Protein AF-A0A846D7Q9-F1 (afdb_monomer_lite)

Secondary structure (DSSP, 8-state):
-EEEE-BSB--EEE--SS-EEEEEEESS-EEEEEESS-EEEEEESS-EEEEEESS-EEEEEESS-EEEEEESS-EEEEEESS-EEEEEESS-EEEEEESS-EEEEEESS-EEEEEESS-EEE--B-

pLDDT: mean 97.81, std 4.43, range [57.38, 98.94]

Sequence (126 aa):
MATIQGNNGDNSLIGTANNDMMWGYDGNDTLWGQDGNDQLIGGNGSDQLIGGFGNDTLWGEDGNDTLWGENGNDQLMGGSGNDTLWGEDGNDTLWGENGNDQLIGGNGSDQLIGGSGNDTLWGEDG

Structure (mmCIF, N/CA/C/O backbone):
data_AF-A0A846D7Q9-F1
#
_entry.id   AF-A0A846D7Q9-F1
#
loop_
_atom_site.group_PDB
_atom_site.id
_atom_site.type_symbol
_atom_site.label_atom_id
_atom_site.label_alt_id
_atom_site.label_comp_id
_atom_site.label_asym_id
_atom_site.label_entity_id
_atom_site.label_seq_id
_atom_site.pdbx_PDB_ins_code
_atom_site.Cartn_x
_atom_site.Cartn_y
_atom_site.Cartn_z
_atom_site.occupancy
_atom_site.B_iso_or_equiv
_atom_site.auth_seq_id
_atom_site.auth_comp_id
_atom_site.auth_asym_id
_atom_site.auth_atom_id
_atom_site.pdbx_PDB_model_num
ATOM 1 N N . MET A 1 1 ? 14.508 -11.253 -1.443 1.00 78.56 1 MET A N 1
ATOM 2 C CA . MET A 1 1 ? 14.535 -9.791 -1.588 1.00 78.56 1 MET A CA 1
ATOM 3 C C . MET A 1 1 ? 15.088 -9.440 -2.942 1.00 78.56 1 MET A C 1
ATOM 5 O O . MET A 1 1 ? 16.283 -9.177 -3.071 1.00 78.56 1 MET A O 1
ATOM 9 N N . ALA A 1 2 ? 14.227 -9.537 -3.958 1.00 89.75 2 ALA A N 1
ATOM 10 C CA . ALA A 1 2 ? 14.459 -8.830 -5.204 1.00 89.75 2 ALA A CA 1
ATOM 11 C C . ALA A 1 2 ? 14.042 -7.362 -5.029 1.00 89.75 2 ALA A C 1
ATOM 13 O O . ALA A 1 2 ? 13.371 -6.991 -4.065 1.00 89.75 2 ALA A O 1
ATOM 14 N N . THR A 1 3 ? 14.492 -6.515 -5.948 1.00 97.00 3 THR A N 1
ATOM 15 C CA . THR A 1 3 ? 14.073 -5.117 -6.021 1.00 97.00 3 THR A CA 1
ATOM 16 C C . THR A 1 3 ? 13.504 -4.879 -7.405 1.00 97.00 3 THR A C 1
ATOM 18 O O . THR A 1 3 ? 14.174 -5.164 -8.401 1.00 97.00 3 THR A O 1
ATOM 21 N N . ILE A 1 4 ? 12.276 -4.377 -7.459 1.00 97.44 4 ILE A N 1
ATOM 22 C CA . ILE A 1 4 ? 11.530 -4.111 -8.686 1.00 97.44 4 ILE A CA 1
ATOM 23 C C . ILE A 1 4 ? 11.169 -2.631 -8.669 1.00 97.44 4 ILE A C 1
ATOM 25 O O . ILE A 1 4 ? 10.746 -2.095 -7.649 1.00 97.44 4 ILE A O 1
ATOM 29 N N . GLN A 1 5 ? 11.408 -1.944 -9.777 1.00 98.06 5 GLN A N 1
ATOM 30 C CA . GLN A 1 5 ? 11.234 -0.500 -9.853 1.00 98.06 5 GLN A CA 1
ATOM 31 C C . GLN A 1 5 ? 10.492 -0.140 -11.128 1.00 98.06 5 GLN A C 1
ATOM 33 O O . GLN A 1 5 ? 10.831 -0.626 -12.212 1.00 98.06 5 GLN A O 1
ATOM 38 N N . GLY A 1 6 ? 9.501 0.720 -10.958 1.00 97.56 6 GLY A N 1
ATOM 39 C CA . GLY A 1 6 ? 8.810 1.433 -12.001 1.00 97.56 6 GLY A CA 1
ATOM 40 C C . GLY A 1 6 ? 9.605 2.629 -12.520 1.00 97.56 6 GLY A C 1
ATOM 41 O O . GLY A 1 6 ? 10.840 2.670 -12.513 1.00 97.56 6 GLY A O 1
ATOM 42 N N . ASN A 1 7 ? 8.872 3.606 -13.023 1.00 97.56 7 ASN A N 1
ATOM 43 C CA . ASN A 1 7 ? 9.318 4.891 -13.532 1.00 97.56 7 ASN A CA 1
ATOM 44 C C . ASN A 1 7 ? 8.192 5.914 -13.316 1.00 97.56 7 ASN A C 1
ATOM 46 O O . ASN A 1 7 ? 7.162 5.590 -12.762 1.00 97.56 7 ASN A O 1
ATOM 50 N N . ASN A 1 8 ? 8.369 7.151 -13.773 1.00 97.38 8 ASN A N 1
ATOM 51 C CA . ASN A 1 8 ? 7.423 8.242 -13.514 1.00 97.38 8 ASN A CA 1
ATOM 52 C C . ASN A 1 8 ? 6.127 8.203 -14.358 1.00 97.38 8 ASN A C 1
ATOM 54 O O . ASN A 1 8 ? 5.618 9.251 -14.762 1.00 97.38 8 ASN A O 1
ATOM 58 N N . GLY A 1 9 ? 5.643 7.032 -14.737 1.00 98.25 9 GLY A N 1
ATOM 59 C CA . GLY A 1 9 ? 4.340 6.903 -15.372 1.00 98.25 9 GLY A CA 1
ATOM 60 C C . GLY A 1 9 ? 3.727 5.565 -15.026 1.00 98.25 9 GLY A C 1
ATOM 61 O O . GLY A 1 9 ? 4.439 4.684 -14.579 1.00 98.25 9 GLY A O 1
ATOM 62 N N . ASP A 1 10 ? 2.448 5.399 -15.343 1.00 98.75 10 ASP A N 1
ATOM 63 C CA . ASP A 1 10 ? 1.642 4.243 -14.946 1.00 98.75 10 ASP A CA 1
ATOM 64 C C . ASP A 1 10 ? 2.321 2.893 -15.259 1.00 98.75 10 ASP A C 1
ATOM 66 O O . ASP A 1 10 ? 2.639 2.555 -16.412 1.00 98.75 10 ASP A O 1
ATOM 70 N N . ASN A 1 11 ? 2.571 2.097 -14.227 1.00 98.56 11 ASN A N 1
ATOM 71 C CA . ASN A 1 11 ? 3.273 0.824 -14.288 1.00 98.56 11 ASN A CA 1
ATOM 72 C C . ASN A 1 11 ? 2.420 -0.324 -13.763 1.00 98.56 11 ASN A C 1
ATOM 74 O O . ASN A 1 11 ? 1.546 -0.175 -12.922 1.00 98.56 11 ASN A O 1
ATOM 78 N N . SER A 1 12 ? 2.716 -1.518 -14.272 1.00 98.56 12 SER A N 1
ATOM 79 C CA . SER A 1 12 ? 2.204 -2.770 -13.729 1.00 98.56 12 SER A CA 1
ATOM 80 C C . SER A 1 12 ? 3.400 -3.634 -13.373 1.00 98.56 12 SER A C 1
ATOM 82 O O . SER A 1 12 ? 4.154 -4.065 -14.253 1.00 98.56 12 SER A O 1
ATOM 84 N N . LEU A 1 13 ? 3.608 -3.817 -12.076 1.00 98.44 13 LEU A N 1
ATOM 85 C CA . LEU A 1 13 ? 4.749 -4.506 -11.500 1.00 98.44 13 LEU A CA 1
ATOM 86 C C . LEU A 1 13 ? 4.247 -5.749 -10.766 1.00 98.44 13 LEU A C 1
ATOM 88 O O . LEU A 1 13 ? 3.263 -5.697 -10.035 1.00 98.44 13 LEU A O 1
ATOM 92 N N . ILE A 1 14 ? 4.937 -6.869 -10.960 1.00 98.56 14 ILE A N 1
ATOM 93 C CA . ILE A 1 14 ? 4.616 -8.137 -10.302 1.00 98.56 14 ILE A CA 1
ATOM 94 C C . ILE A 1 14 ? 5.889 -8.659 -9.645 1.00 98.56 14 ILE A C 1
ATOM 96 O O . ILE A 1 14 ? 6.925 -8.761 -10.312 1.00 98.56 14 ILE A O 1
ATOM 100 N N . GLY A 1 15 ? 5.781 -8.964 -8.357 1.00 97.94 15 GLY A N 1
ATOM 101 C CA . GLY A 1 15 ? 6.788 -9.594 -7.525 1.00 97.94 15 GLY A CA 1
ATOM 102 C C . GLY A 1 15 ? 7.030 -11.060 -7.862 1.00 97.94 15 GLY A C 1
ATOM 103 O O . GLY A 1 15 ? 6.651 -11.595 -8.911 1.00 97.94 15 GLY A O 1
ATOM 104 N N . THR A 1 16 ? 7.747 -11.714 -6.969 1.00 97.62 16 THR A N 1
ATOM 105 C CA . THR A 1 16 ? 8.103 -13.124 -7.020 1.00 97.62 16 THR A CA 1
ATOM 106 C C . THR A 1 16 ? 7.512 -13.839 -5.813 1.00 97.62 16 THR A C 1
ATOM 108 O O . THR A 1 16 ? 6.955 -13.224 -4.929 1.00 97.62 16 THR A O 1
ATOM 111 N N . ALA A 1 17 ? 7.662 -15.160 -5.728 1.00 96.81 17 ALA A N 1
ATOM 112 C CA . ALA A 1 17 ? 7.221 -15.906 -4.543 1.00 96.81 17 ALA A CA 1
ATOM 113 C C . ALA A 1 17 ? 8.169 -15.761 -3.324 1.00 96.81 17 ALA A C 1
ATOM 115 O O . ALA A 1 17 ? 8.268 -16.666 -2.495 1.00 96.81 17 ALA A O 1
ATOM 116 N N . ASN A 1 18 ? 8.99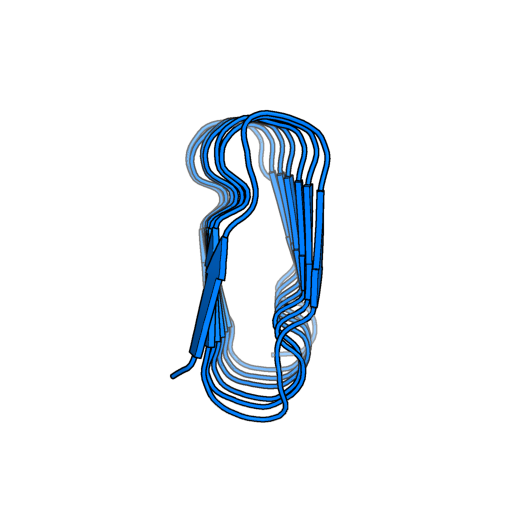2 -14.714 -3.279 1.00 97.38 18 ASN A N 1
ATOM 117 C CA . ASN A 1 18 ? 9.859 -14.414 -2.143 1.00 97.38 18 ASN A CA 1
ATOM 118 C C . ASN A 1 18 ? 9.654 -12.954 -1.769 1.00 97.38 18 ASN A C 1
ATOM 120 O O . ASN A 1 18 ? 9.390 -12.162 -2.653 1.00 97.38 18 ASN A O 1
ATOM 124 N N . ASN A 1 19 ? 10.028 -12.599 -0.538 1.00 98.50 19 ASN A N 1
ATOM 125 C CA . ASN A 1 19 ? 10.085 -11.211 -0.084 1.00 98.50 19 ASN A CA 1
ATOM 126 C C . ASN A 1 19 ? 10.720 -10.297 -1.135 1.00 98.50 19 ASN A C 1
ATOM 128 O O . ASN A 1 19 ? 11.869 -10.558 -1.517 1.00 98.50 19 ASN A O 1
ATOM 132 N N . ASP A 1 20 ? 10.057 -9.210 -1.484 1.00 98.56 20 ASP A N 1
ATOM 133 C CA . ASP A 1 20 ? 10.437 -8.250 -2.507 1.00 98.56 20 ASP A CA 1
ATOM 134 C C . ASP A 1 20 ? 10.309 -6.806 -2.013 1.00 98.56 20 ASP A C 1
ATOM 136 O O . ASP A 1 20 ? 9.681 -6.504 -1.001 1.00 98.56 20 ASP A O 1
ATOM 140 N N . MET A 1 21 ? 10.998 -5.899 -2.705 1.00 98.62 21 MET A N 1
ATOM 141 C CA . MET A 1 21 ? 10.861 -4.459 -2.510 1.00 98.62 21 MET A CA 1
ATOM 142 C C . MET A 1 21 ? 10.489 -3.809 -3.840 1.00 98.62 21 MET A C 1
ATOM 144 O O . MET A 1 21 ? 11.262 -3.886 -4.801 1.00 98.62 21 MET A O 1
ATOM 148 N N . MET A 1 22 ? 9.328 -3.165 -3.890 1.00 98.69 22 MET A N 1
ATOM 149 C CA . MET A 1 22 ? 8.709 -2.650 -5.108 1.00 98.69 22 MET A CA 1
ATOM 150 C C . MET A 1 22 ? 8.443 -1.146 -4.993 1.00 98.69 22 MET A C 1
ATOM 152 O O . MET A 1 22 ? 7.995 -0.681 -3.951 1.00 98.69 22 MET A O 1
ATOM 156 N N . TRP A 1 23 ? 8.725 -0.398 -6.061 1.00 98.75 23 TRP A N 1
ATOM 157 C CA . TRP A 1 23 ? 8.527 1.057 -6.130 1.00 98.75 23 TRP A CA 1
ATOM 158 C C . TRP A 1 23 ? 7.791 1.435 -7.418 1.00 98.75 23 TRP A C 1
ATOM 160 O O . TRP A 1 23 ? 8.305 1.104 -8.489 1.00 98.75 23 TRP A O 1
ATOM 170 N N . GLY A 1 24 ? 6.651 2.123 -7.321 1.00 98.62 24 GLY A N 1
ATOM 171 C CA . GLY A 1 24 ? 5.911 2.694 -8.454 1.00 98.62 24 GLY A CA 1
ATOM 172 C C . GLY A 1 24 ? 6.538 3.992 -8.972 1.00 98.62 24 GLY A C 1
ATOM 173 O O . GLY A 1 24 ? 7.013 4.038 -10.107 1.00 98.62 24 GLY A O 1
ATOM 174 N N . TYR A 1 25 ? 6.759 4.941 -8.055 1.00 98.56 25 TYR A N 1
ATOM 175 C CA . TYR A 1 25 ? 7.251 6.313 -8.255 1.00 98.56 25 TYR A CA 1
ATOM 176 C C . TYR A 1 25 ? 6.159 7.341 -8.545 1.00 98.56 25 TYR A C 1
ATOM 178 O O . TYR A 1 25 ? 5.556 7.815 -7.598 1.00 98.56 25 TYR A O 1
ATOM 186 N N . ASP A 1 26 ? 6.011 7.802 -9.788 1.00 98.44 26 ASP A N 1
ATOM 187 C CA . ASP A 1 26 ? 4.938 8.734 -10.150 1.00 98.44 26 ASP A CA 1
ATOM 188 C C . ASP A 1 26 ? 4.028 8.019 -11.147 1.00 98.44 26 ASP A C 1
ATOM 190 O O . ASP A 1 26 ? 4.527 7.288 -12.000 1.00 98.44 26 ASP A O 1
ATOM 194 N N . GLY A 1 27 ? 2.751 8.378 -11.177 1.00 98.69 27 GLY A N 1
ATOM 195 C CA . GLY A 1 27 ? 1.776 7.772 -12.080 1.00 98.69 27 GLY A CA 1
ATOM 196 C C . GLY A 1 27 ? 0.813 6.892 -11.305 1.00 98.69 27 GLY A C 1
ATOM 197 O O . GLY A 1 27 ? 0.970 6.715 -10.115 1.00 98.69 27 GLY A O 1
ATOM 198 N N . ASN A 1 28 ? -0.223 6.396 -11.974 1.00 98.81 28 ASN A N 1
ATOM 199 C CA . ASN A 1 28 ? -1.175 5.493 -11.333 1.00 98.81 28 ASN A CA 1
ATOM 200 C C . ASN A 1 28 ? -0.690 4.059 -11.539 1.00 98.81 28 ASN A C 1
ATOM 202 O O . ASN A 1 28 ? -0.850 3.489 -12.627 1.00 98.81 28 ASN A O 1
ATOM 206 N N . ASP A 1 29 ? -0.082 3.494 -10.512 1.00 98.88 29 ASP A N 1
ATOM 207 C CA . ASP A 1 29 ? 0.622 2.229 -10.574 1.00 98.88 29 ASP A CA 1
ATOM 208 C C . ASP A 1 29 ? -0.222 1.057 -10.064 1.00 98.88 29 ASP A C 1
ATOM 210 O O . ASP A 1 29 ? -1.209 1.187 -9.342 1.00 98.88 29 ASP A O 1
ATOM 214 N N . THR A 1 30 ? 0.149 -0.148 -10.486 1.00 98.88 30 THR A N 1
ATOM 215 C CA . THR A 1 30 ? -0.380 -1.403 -9.952 1.00 98.88 30 THR A CA 1
ATOM 216 C C . THR A 1 30 ? 0.780 -2.302 -9.559 1.00 98.88 30 THR A C 1
ATOM 218 O O . THR A 1 30 ? 1.539 -2.752 -10.425 1.00 98.88 30 THR A O 1
ATOM 221 N N . LEU A 1 31 ? 0.916 -2.575 -8.266 1.00 98.81 31 LEU A N 1
ATOM 222 C CA . LEU A 1 31 ? 1.966 -3.407 -7.683 1.00 98.81 31 LEU A CA 1
ATOM 223 C C . LEU A 1 31 ? 1.333 -4.643 -7.039 1.00 98.81 31 LEU A C 1
ATOM 225 O O . LEU A 1 31 ? 0.384 -4.522 -6.272 1.00 98.81 31 LEU A O 1
ATOM 229 N N . TRP A 1 32 ? 1.879 -5.826 -7.325 1.00 98.75 32 TRP A N 1
ATOM 230 C CA . TRP A 1 32 ? 1.443 -7.081 -6.706 1.00 98.75 32 TRP A CA 1
ATOM 231 C C . TRP A 1 32 ? 2.637 -7.885 -6.181 1.00 98.75 32 TRP A C 1
ATOM 233 O O . TRP A 1 32 ? 3.463 -8.306 -6.995 1.00 98.75 32 TRP A O 1
ATOM 243 N N . GLY A 1 33 ? 2.716 -8.095 -4.861 1.00 98.50 33 GLY A N 1
ATOM 244 C CA . GLY A 1 33 ? 3.810 -8.782 -4.159 1.00 98.50 33 GLY A CA 1
ATOM 245 C C . GLY A 1 33 ? 3.904 -10.283 -4.450 1.00 98.50 33 GLY A C 1
ATOM 246 O O . GLY A 1 33 ? 4.961 -10.746 -4.872 1.00 98.50 33 GLY A O 1
ATOM 247 N N . GLN A 1 34 ? 2.761 -10.981 -4.450 1.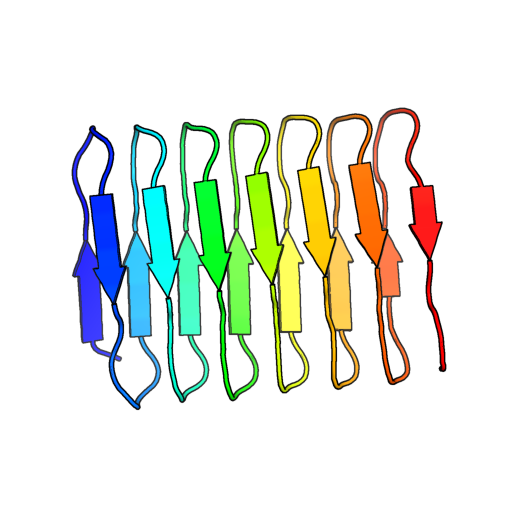00 98.50 34 GLN A N 1
ATOM 248 C CA . GLN A 1 34 ? 2.612 -12.444 -4.591 1.00 98.50 34 GLN A CA 1
ATOM 249 C C . GLN A 1 34 ? 2.792 -13.187 -3.262 1.00 98.50 34 GLN A C 1
ATOM 251 O O . GLN A 1 34 ? 1.948 -13.035 -2.394 1.00 98.50 34 GLN A O 1
ATOM 256 N N . ASP A 1 35 ? 3.801 -14.054 -3.125 1.00 98.00 35 ASP A N 1
ATOM 257 C CA . ASP A 1 35 ? 4.073 -14.746 -1.861 1.00 98.00 35 ASP A CA 1
ATOM 258 C C . ASP A 1 35 ? 5.331 -14.135 -1.242 1.00 98.00 35 ASP A C 1
ATOM 260 O O . ASP A 1 35 ? 6.322 -13.914 -1.938 1.00 98.00 35 ASP A O 1
ATOM 264 N N . GLY A 1 36 ? 5.389 -14.056 0.080 1.00 98.38 36 GLY A N 1
ATOM 265 C CA . GLY A 1 36 ? 6.541 -13.528 0.798 1.00 98.38 36 GLY A CA 1
ATOM 266 C C . GLY A 1 36 ? 6.133 -12.392 1.714 1.00 98.38 36 GLY A C 1
ATOM 267 O O . GLY A 1 36 ? 4.979 -12.038 1.798 1.00 98.38 36 GLY A O 1
ATOM 268 N N . ASN A 1 37 ? 7.096 -11.860 2.462 1.00 98.75 37 ASN A N 1
ATOM 269 C CA . ASN A 1 37 ? 6.866 -10.630 3.216 1.00 98.75 37 ASN A CA 1
ATOM 270 C C . ASN A 1 37 ? 7.436 -9.472 2.400 1.00 98.75 37 ASN A C 1
ATOM 272 O O . ASN A 1 37 ? 8.664 -9.275 2.392 1.00 98.75 37 ASN A O 1
ATOM 276 N N . ASP A 1 38 ? 6.561 -8.759 1.716 1.00 98.81 38 ASP A N 1
ATOM 277 C CA . ASP A 1 38 ? 6.873 -7.778 0.695 1.00 98.81 38 ASP A CA 1
ATOM 278 C C . ASP A 1 38 ? 6.771 -6.340 1.207 1.00 98.81 38 ASP A C 1
ATOM 280 O O . ASP A 1 38 ? 6.159 -6.028 2.230 1.00 98.81 38 ASP A O 1
ATOM 284 N N . GLN A 1 39 ? 7.453 -5.444 0.498 1.00 98.88 39 GLN A N 1
ATOM 285 C CA . GLN A 1 39 ? 7.397 -4.003 0.717 1.00 98.88 39 GLN A CA 1
ATOM 286 C C . GLN A 1 39 ? 7.020 -3.316 -0.587 1.00 98.88 39 GLN A C 1
ATOM 288 O O . GLN A 1 39 ? 7.816 -3.315 -1.530 1.00 98.88 39 GLN A O 1
ATOM 293 N N . LEU A 1 40 ? 5.827 -2.733 -0.638 1.00 98.88 40 LEU A N 1
ATOM 294 C CA . LEU A 1 40 ? 5.286 -2.067 -1.822 1.00 98.88 40 LEU A CA 1
ATOM 295 C C . LEU A 1 40 ? 5.120 -0.575 -1.532 1.00 98.88 40 LEU A C 1
ATOM 297 O O . LEU A 1 40 ? 4.446 -0.206 -0.576 1.00 98.88 40 LEU A O 1
ATOM 301 N N . ILE A 1 41 ? 5.728 0.270 -2.362 1.00 98.88 41 ILE A N 1
ATOM 302 C CA . ILE A 1 41 ? 5.582 1.726 -2.308 1.00 98.88 41 ILE A CA 1
ATOM 303 C C . ILE A 1 41 ? 4.969 2.196 -3.630 1.00 98.88 41 ILE A C 1
ATOM 305 O O . ILE A 1 41 ? 5.604 2.014 -4.674 1.00 98.88 41 ILE A O 1
ATOM 309 N N . GLY A 1 42 ? 3.771 2.785 -3.578 1.00 98.75 42 GLY A N 1
ATOM 310 C CA . GLY A 1 42 ? 3.078 3.390 -4.721 1.00 98.75 42 GLY A CA 1
ATOM 311 C C . GLY A 1 42 ? 3.801 4.654 -5.175 1.00 98.75 42 GLY A C 1
ATOM 312 O O . GLY A 1 42 ? 4.578 4.620 -6.134 1.00 98.75 42 GLY A O 1
ATOM 313 N N . GLY A 1 43 ? 3.711 5.706 -4.363 1.00 98.81 43 GLY A N 1
ATOM 314 C CA . GLY A 1 43 ? 4.381 6.978 -4.599 1.00 98.81 43 GLY A CA 1
ATOM 315 C C . GLY A 1 43 ? 3.367 8.077 -4.898 1.00 98.81 43 GLY A C 1
ATOM 316 O O . GLY A 1 43 ? 2.430 8.274 -4.144 1.00 98.81 43 GLY A O 1
ATOM 317 N N . ASN A 1 44 ? 3.593 8.875 -5.938 1.00 98.62 44 ASN A N 1
ATOM 318 C CA . ASN A 1 44 ? 2.632 9.893 -6.346 1.00 98.62 44 ASN A CA 1
ATOM 319 C C . ASN A 1 44 ? 1.663 9.307 -7.371 1.00 98.62 44 ASN A C 1
ATOM 321 O O . ASN A 1 44 ? 2.083 9.004 -8.486 1.00 98.62 44 ASN A O 1
ATOM 325 N N . GLY A 1 45 ? 0.368 9.333 -7.105 1.00 98.69 45 GLY A N 1
ATOM 326 C CA . GLY A 1 45 ? -0.630 8.829 -8.036 1.00 98.69 45 GLY A CA 1
ATOM 327 C C . GLY A 1 45 ? -1.820 8.237 -7.315 1.00 98.69 45 GLY A C 1
ATOM 328 O O . GLY A 1 45 ? -1.975 8.385 -6.124 1.00 98.69 45 GLY A O 1
ATOM 329 N N . SER A 1 46 ? -2.757 7.668 -8.058 1.00 98.88 46 SER A N 1
ATOM 330 C CA . SER A 1 46 ? -3.813 6.842 -7.472 1.00 98.88 46 SER A CA 1
ATOM 331 C C . SER A 1 46 ? -3.473 5.393 -7.770 1.00 98.88 46 SER A C 1
ATOM 333 O O . SER A 1 46 ? -3.736 4.911 -8.878 1.00 98.88 46 SER A O 1
ATOM 335 N N . ASP A 1 47 ? -2.861 4.742 -6.794 1.00 98.94 47 ASP A N 1
ATOM 336 C CA . ASP A 1 47 ? -2.182 3.467 -6.939 1.00 98.94 47 ASP A CA 1
ATOM 337 C C . ASP A 1 47 ? -3.028 2.295 -6.438 1.00 98.94 47 ASP A C 1
ATOM 339 O O . ASP A 1 47 ? -3.953 2.427 -5.634 1.00 98.94 47 ASP A O 1
ATOM 343 N N . GLN A 1 48 ? -2.713 1.108 -6.950 1.00 98.94 48 GLN A N 1
ATOM 344 C CA . GLN A 1 48 ? -3.276 -0.166 -6.511 1.00 98.94 48 GLN A CA 1
ATOM 345 C C . GLN A 1 48 ? -2.155 -1.074 -6.021 1.00 98.94 48 GLN A C 1
ATOM 347 O O . GLN A 1 48 ? -1.298 -1.488 -6.804 1.00 98.94 48 GLN A O 1
ATOM 352 N N . LEU A 1 49 ? -2.160 -1.397 -4.732 1.00 98.94 49 LEU A N 1
ATOM 353 C CA . LEU A 1 49 ? -1.137 -2.225 -4.099 1.00 98.94 49 LEU A CA 1
ATOM 354 C C . LEU A 1 49 ? -1.784 -3.484 -3.526 1.00 98.94 49 LEU A C 1
ATOM 356 O O . LEU A 1 49 ? -2.726 -3.396 -2.745 1.00 98.94 49 LEU A O 1
ATOM 360 N N . ILE A 1 50 ? -1.259 -4.645 -3.902 1.00 98.94 50 ILE A N 1
ATOM 361 C CA . ILE A 1 50 ? -1.720 -5.957 -3.438 1.00 98.94 50 ILE A CA 1
ATOM 362 C C . ILE A 1 50 ? -0.518 -6.669 -2.814 1.00 98.94 50 ILE A C 1
ATOM 364 O O . ILE A 1 50 ? 0.441 -6.963 -3.533 1.00 98.94 50 ILE A O 1
ATOM 368 N N . GLY A 1 51 ? -0.557 -6.916 -1.503 1.00 98.75 51 GLY A N 1
ATOM 369 C CA . GLY A 1 51 ? 0.487 -7.636 -0.766 1.00 98.75 51 GLY A CA 1
ATOM 370 C C . GLY A 1 51 ? 0.560 -9.085 -1.228 1.00 98.75 51 GLY A C 1
ATOM 371 O O . GLY A 1 51 ? 1.425 -9.447 -2.031 1.00 98.75 51 GLY A O 1
ATOM 372 N N . GLY A 1 52 ? -0.464 -9.854 -0.869 1.00 98.75 52 GLY A N 1
ATOM 373 C CA . GLY A 1 52 ? -0.593 -11.249 -1.251 1.00 98.75 52 GLY A CA 1
ATOM 374 C C . GLY A 1 52 ? -0.495 -12.167 -0.040 1.00 98.75 52 GLY A C 1
ATOM 375 O O . GLY A 1 52 ? -1.115 -11.939 0.992 1.00 98.75 52 GLY A O 1
ATOM 376 N N . PHE A 1 53 ? 0.242 -13.267 -0.164 1.00 98.44 53 PHE A N 1
ATOM 377 C CA . PHE A 1 53 ? 0.491 -14.152 0.968 1.00 98.44 53 PHE A CA 1
ATOM 378 C C . PHE A 1 53 ? 1.739 -13.732 1.729 1.00 98.44 53 PHE A C 1
ATOM 380 O O . PHE A 1 53 ? 2.844 -13.894 1.221 1.00 98.44 53 PHE A O 1
ATOM 387 N N . GLY A 1 54 ? 1.597 -13.457 3.017 1.00 98.62 54 GLY A N 1
ATOM 388 C CA . GLY A 1 54 ? 2.701 -13.187 3.928 1.00 98.62 54 GLY A CA 1
ATOM 389 C C . GLY A 1 54 ? 2.411 -11.958 4.765 1.00 98.62 54 GLY A C 1
ATOM 390 O O . GLY A 1 54 ? 1.300 -11.476 4.783 1.00 98.62 54 GLY A O 1
ATOM 391 N N . ASN A 1 55 ? 3.384 -11.518 5.560 1.00 98.81 55 ASN A N 1
ATOM 392 C CA . ASN A 1 55 ? 3.203 -10.303 6.354 1.00 98.81 55 ASN A CA 1
ATOM 393 C C . ASN A 1 55 ? 3.826 -9.137 5.590 1.00 98.81 55 ASN A C 1
ATOM 395 O O . ASN A 1 55 ? 5.056 -8.971 5.624 1.00 98.81 55 ASN A O 1
ATOM 399 N N . ASP A 1 56 ? 2.989 -8.349 4.942 1.00 98.94 56 ASP A N 1
ATOM 400 C CA . ASP A 1 56 ? 3.387 -7.330 3.989 1.00 98.94 56 ASP A CA 1
ATOM 401 C C . ASP A 1 56 ? 3.382 -5.930 4.597 1.00 98.94 56 ASP A C 1
ATOM 403 O O . ASP A 1 56 ? 2.858 -5.654 5.683 1.00 98.94 56 ASP A O 1
ATOM 407 N N . THR A 1 57 ? 4.057 -5.006 3.919 1.00 98.94 57 THR A N 1
ATOM 408 C CA . THR A 1 57 ? 3.973 -3.582 4.235 1.00 98.94 57 THR A CA 1
ATOM 409 C C . THR A 1 57 ? 3.749 -2.770 2.970 1.00 98.94 57 THR A C 1
ATOM 411 O O . THR A 1 57 ? 4.570 -2.793 2.050 1.00 98.94 57 THR A O 1
ATOM 414 N N . LEU A 1 58 ? 2.627 -2.058 2.932 1.00 98.94 58 LEU A N 1
ATOM 415 C CA . LEU A 1 58 ? 2.148 -1.303 1.782 1.00 98.94 58 LEU A CA 1
ATOM 416 C C . LEU A 1 58 ? 2.059 0.184 2.144 1.00 98.94 58 LEU A C 1
ATOM 418 O O . LEU A 1 58 ? 1.456 0.543 3.156 1.00 98.94 58 LEU A O 1
ATOM 422 N N . TRP A 1 59 ? 2.621 1.033 1.286 1.00 98.94 59 TRP A N 1
ATOM 423 C CA . TRP A 1 59 ? 2.543 2.492 1.369 1.00 98.94 59 TRP A CA 1
ATOM 424 C C . TRP A 1 59 ? 1.939 3.051 0.078 1.00 98.94 59 TRP A C 1
ATOM 426 O O . TRP A 1 59 ? 2.566 2.918 -0.975 1.00 98.94 59 TRP A O 1
ATOM 436 N N . GLY A 1 60 ? 0.752 3.660 0.160 1.00 98.81 60 GLY A N 1
ATOM 437 C CA . GLY A 1 60 ? 0.134 4.393 -0.954 1.00 98.81 60 GLY A CA 1
ATOM 438 C C . GLY A 1 60 ? 0.916 5.664 -1.289 1.00 98.81 60 GLY A C 1
ATOM 439 O O . GLY A 1 60 ? 1.428 5.790 -2.396 1.00 98.81 60 GLY A O 1
ATOM 440 N N . GLU A 1 61 ? 1.194 6.466 -0.253 1.00 98.88 61 GLU A N 1
ATOM 441 C CA . GLU A 1 61 ? 1.849 7.784 -0.302 1.00 98.88 61 GLU A CA 1
ATOM 442 C C . GLU A 1 61 ? 0.899 8.898 -0.774 1.00 98.88 61 GLU A C 1
ATOM 444 O O . GLU A 1 61 ? 0.023 9.281 -0.007 1.00 98.88 61 GLU A O 1
ATOM 449 N N . ASP A 1 62 ? 1.101 9.519 -1.935 1.00 98.75 62 ASP A N 1
ATOM 450 C CA . ASP A 1 62 ? 0.353 10.711 -2.350 1.00 98.75 62 ASP A CA 1
ATOM 451 C C . ASP A 1 62 ? -0.699 10.369 -3.414 1.00 98.75 62 ASP A C 1
ATOM 453 O O . ASP A 1 62 ? -0.382 10.287 -4.597 1.00 98.75 62 ASP A O 1
ATOM 457 N N . GLY A 1 63 ? -1.975 10.381 -3.043 1.00 98.81 63 GLY A N 1
ATOM 458 C CA . GLY A 1 63 ? -3.135 10.357 -3.926 1.00 98.81 63 GLY A CA 1
ATOM 459 C C . GLY A 1 63 ? -4.260 9.489 -3.370 1.00 98.81 63 GLY A C 1
ATOM 460 O O . GLY A 1 63 ? -4.338 9.278 -2.178 1.00 98.81 63 GLY A O 1
ATOM 461 N N . ASN A 1 64 ? -5.248 9.117 -4.193 1.00 98.88 64 ASN A N 1
ATOM 462 C CA . ASN A 1 64 ? -6.349 8.282 -3.689 1.00 98.88 64 ASN A CA 1
ATOM 463 C C . ASN A 1 64 ? -6.017 6.825 -3.993 1.00 98.88 64 ASN A C 1
ATOM 465 O O . ASN A 1 64 ? -6.267 6.362 -5.114 1.00 98.88 64 ASN A O 1
ATOM 469 N N . ASP A 1 65 ? -5.475 6.133 -3.008 1.00 98.94 65 ASP A N 1
ATOM 470 C CA . ASP A 1 65 ? -4.891 4.818 -3.192 1.00 98.94 65 ASP A CA 1
ATOM 471 C C . ASP A 1 65 ? -5.830 3.701 -2.771 1.00 98.94 65 ASP A C 1
ATOM 473 O O . ASP A 1 65 ? -6.842 3.873 -2.080 1.00 98.94 65 ASP A O 1
ATOM 477 N N . THR A 1 66 ? -5.516 2.511 -3.263 1.00 98.94 66 THR A N 1
ATOM 478 C CA . THR A 1 66 ? -6.249 1.299 -2.949 1.00 98.94 66 THR A CA 1
ATOM 479 C C . THR A 1 66 ? -5.287 0.180 -2.574 1.00 98.94 66 THR A C 1
ATOM 481 O O . THR A 1 66 ? -4.500 -0.276 -3.404 1.00 98.94 66 THR A O 1
ATOM 484 N N . LEU A 1 67 ? -5.342 -0.253 -1.316 1.00 98.94 67 LEU A N 1
ATOM 485 C CA . LEU A 1 67 ? -4.399 -1.202 -0.725 1.00 98.94 67 LEU A CA 1
ATOM 486 C C . LEU A 1 67 ? -5.136 -2.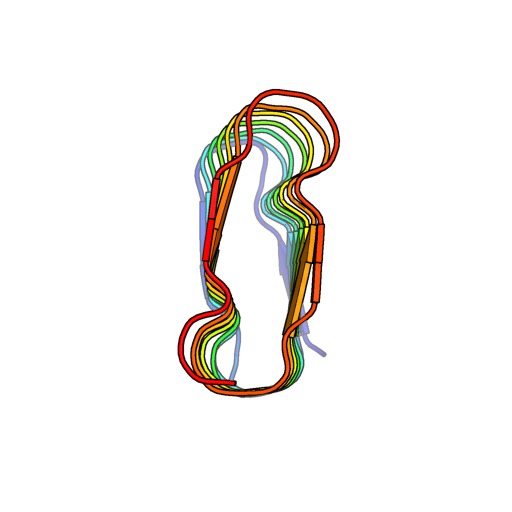456 -0.234 1.00 98.94 67 LEU A C 1
ATOM 488 O O . LEU A 1 67 ? -6.128 -2.349 0.489 1.00 98.94 67 LEU A O 1
ATOM 492 N N . TRP A 1 68 ? -4.603 -3.629 -0.573 1.00 98.94 68 TRP A N 1
ATOM 493 C CA . TRP A 1 68 ? -5.052 -4.940 -0.093 1.00 98.94 68 TRP A CA 1
ATOM 494 C C . TRP A 1 68 ? -3.883 -5.690 0.555 1.00 98.94 68 TRP A C 1
ATOM 496 O O . TRP A 1 68 ? -2.874 -5.924 -0.113 1.00 98.94 68 TRP A O 1
ATOM 506 N N . GLY A 1 69 ? -4.017 -6.054 1.834 1.00 98.75 69 GLY A N 1
ATOM 507 C CA . GLY A 1 69 ? -3.070 -6.927 2.542 1.00 98.75 69 GLY A CA 1
ATOM 508 C C . GLY A 1 69 ? -3.153 -8.374 2.052 1.00 98.75 69 GLY A C 1
ATOM 509 O O . GLY A 1 69 ? -2.145 -8.954 1.665 1.00 98.75 69 GLY A O 1
ATOM 510 N N . GLU A 1 70 ? -4.383 -8.869 1.892 1.00 98.75 70 GLU A N 1
ATOM 511 C CA . GLU A 1 70 ? -4.719 -10.272 1.621 1.00 98.75 70 GLU A CA 1
ATOM 512 C C . GLU A 1 70 ? -4.426 -11.184 2.825 1.00 98.75 70 GLU A C 1
ATOM 514 O O . GLU A 1 70 ? -5.170 -11.181 3.802 1.00 98.75 70 GLU A O 1
ATOM 519 N N . ASN A 1 71 ? -3.435 -12.067 2.751 1.00 98.44 71 ASN A N 1
ATOM 520 C CA . ASN A 1 71 ? -3.258 -13.124 3.739 1.00 98.44 71 ASN A CA 1
ATOM 521 C C . ASN A 1 71 ? -2.025 -12.883 4.604 1.00 98.44 71 ASN A C 1
ATOM 523 O O . ASN A 1 71 ? -0.931 -13.286 4.220 1.00 98.44 71 ASN A O 1
ATOM 527 N N . GLY A 1 72 ? -2.213 -12.480 5.856 1.00 98.62 72 GLY A N 1
ATOM 528 C CA . GLY A 1 72 ? -1.135 -12.377 6.829 1.00 98.62 72 GLY A CA 1
ATOM 529 C C . GLY A 1 72 ? -1.390 -11.289 7.852 1.00 98.62 72 GLY A C 1
ATOM 530 O O . GLY A 1 72 ? -2.517 -10.928 8.106 1.00 98.62 72 GLY A O 1
ATOM 531 N N . ASN A 1 73 ? -0.356 -10.867 8.575 1.00 98.81 73 ASN A N 1
ATOM 532 C CA . ASN A 1 73 ? -0.484 -9.741 9.503 1.00 98.81 73 ASN A CA 1
ATOM 533 C C . ASN A 1 73 ? 0.205 -8.552 8.854 1.00 98.81 73 ASN A C 1
ATOM 535 O O . ASN A 1 73 ? 1.436 -8.428 8.935 1.00 98.81 73 ASN A O 1
ATOM 539 N N . ASP A 1 74 ? -0.597 -7.712 8.227 1.00 98.88 74 ASP A N 1
ATOM 540 C CA . ASP A 1 74 ? -0.141 -6.707 7.290 1.00 98.88 74 ASP A CA 1
ATOM 541 C C . ASP A 1 74 ? -0.125 -5.313 7.907 1.00 98.88 74 ASP A C 1
ATOM 543 O O . ASP A 1 74 ? -0.761 -5.007 8.924 1.00 98.88 74 ASP A O 1
ATOM 547 N N . GLN A 1 75 ? 0.675 -4.445 7.298 1.00 98.94 75 GLN A N 1
ATOM 548 C CA . GLN A 1 75 ? 0.748 -3.030 7.631 1.00 98.94 75 GLN A CA 1
ATOM 549 C C . GLN A 1 75 ? 0.435 -2.208 6.388 1.00 98.94 75 GLN A C 1
ATOM 551 O O . GLN A 1 75 ? 1.202 -2.217 5.428 1.00 98.94 75 GLN A O 1
ATOM 556 N N . LEU A 1 76 ? -0.683 -1.489 6.416 1.00 98.94 76 LEU A N 1
ATOM 557 C CA . LEU A 1 76 ? -1.152 -0.675 5.298 1.00 98.94 76 LEU A CA 1
ATOM 558 C C . LEU A 1 76 ? -1.194 0.794 5.716 1.00 98.94 76 LEU A C 1
ATOM 560 O O . LEU A 1 76 ? -1.853 1.147 6.695 1.00 98.94 76 LEU A O 1
ATOM 564 N N . MET A 1 77 ? -0.518 1.651 4.958 1.00 98.94 77 MET A N 1
ATOM 565 C CA . MET A 1 77 ? -0.533 3.105 5.115 1.00 98.94 77 MET A CA 1
ATOM 566 C C . MET A 1 77 ? -1.060 3.747 3.830 1.00 98.94 77 MET A C 1
ATOM 568 O O . MET A 1 77 ? -0.422 3.606 2.789 1.00 98.94 77 MET A O 1
ATOM 572 N N . GLY A 1 78 ? -2.208 4.426 3.914 1.00 98.81 78 GLY A N 1
ATOM 573 C CA . GLY A 1 78 ? -2.829 5.153 2.801 1.00 98.81 78 GLY A CA 1
ATOM 574 C C . GLY A 1 78 ? -1.977 6.347 2.397 1.00 98.81 78 GLY A C 1
ATOM 575 O O . GLY A 1 78 ? -1.306 6.303 1.373 1.00 98.81 78 GLY A O 1
ATOM 576 N N . GLY A 1 79 ? -1.859 7.324 3.295 1.00 98.88 79 GLY A N 1
ATOM 577 C CA . GLY A 1 79 ? -0.996 8.482 3.099 1.00 98.88 79 GLY A CA 1
ATOM 578 C C . GLY A 1 79 ? -1.816 9.754 2.939 1.00 98.88 79 GLY A C 1
ATOM 579 O O . GLY A 1 79 ? -2.503 10.184 3.867 1.00 98.88 79 GL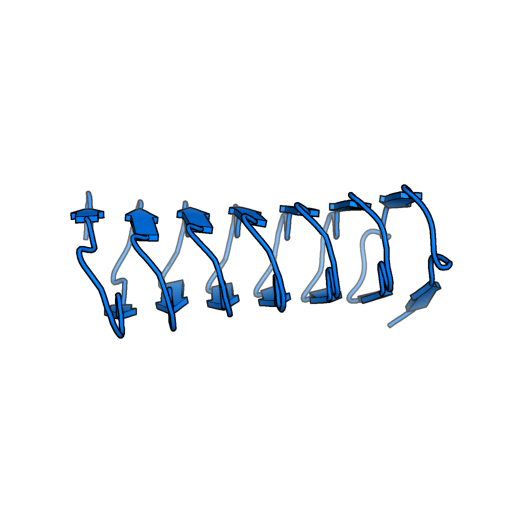Y A O 1
ATOM 580 N N . SER A 1 80 ? -1.674 10.457 1.822 1.00 98.75 80 SER A N 1
ATOM 581 C CA . SER A 1 80 ? -2.424 11.679 1.557 1.00 98.75 80 SER A CA 1
ATOM 582 C C . SER A 1 80 ? -3.435 11.484 0.440 1.00 98.75 80 SER A C 1
ATOM 584 O O . SER A 1 80 ? -3.065 11.250 -0.692 1.00 98.75 80 SER A O 1
ATOM 586 N N . GLY A 1 81 ? -4.712 11.723 0.715 1.00 98.81 81 GLY A N 1
ATOM 587 C CA . GLY A 1 81 ? -5.795 11.507 -0.241 1.00 98.81 81 GLY A CA 1
ATOM 588 C C . GLY A 1 81 ? -6.900 10.681 0.392 1.00 98.81 81 GLY A C 1
ATOM 589 O O . GLY A 1 81 ? -6.897 10.476 1.588 1.00 98.81 81 GLY A O 1
ATOM 590 N N . ASN A 1 82 ? -7.944 10.345 -0.362 1.00 98.88 82 ASN A N 1
ATOM 591 C CA . ASN A 1 82 ? -9.041 9.543 0.181 1.00 98.88 82 ASN A CA 1
ATOM 592 C C . ASN A 1 82 ? -8.790 8.088 -0.187 1.00 98.88 82 ASN A C 1
ATOM 594 O O . ASN A 1 82 ? -9.078 7.688 -1.321 1.00 98.88 82 ASN A O 1
ATOM 598 N N . ASP A 1 83 ? -8.292 7.327 0.774 1.00 98.94 83 ASP A N 1
ATOM 599 C CA . ASP A 1 83 ? -7.762 5.996 0.522 1.00 98.94 83 ASP A CA 1
ATOM 600 C C . ASP A 1 83 ? -8.769 4.905 0.862 1.00 98.94 83 ASP A C 1
ATOM 602 O O . ASP A 1 83 ? -9.723 5.094 1.627 1.00 98.94 83 ASP A O 1
ATOM 606 N N . THR A 1 84 ? -8.574 3.730 0.267 1.00 98.94 84 THR A N 1
ATOM 607 C CA . THR A 1 84 ? -9.305 2.520 0.648 1.00 98.94 84 THR A CA 1
ATOM 608 C C . THR A 1 84 ? -8.340 1.390 0.973 1.00 98.94 84 THR A C 1
ATOM 610 O O . THR A 1 84 ? -7.565 0.963 0.122 1.00 98.94 84 THR A O 1
ATOM 613 N N . LEU A 1 85 ? -8.392 0.912 2.215 1.00 98.88 85 LEU A N 1
ATOM 614 C CA . LEU A 1 85 ? -7.491 -0.098 2.763 1.00 98.88 85 LEU A CA 1
ATOM 615 C C . LEU A 1 85 ? -8.298 -1.318 3.218 1.00 98.88 85 LEU A C 1
ATOM 617 O O . LEU A 1 85 ? -9.234 -1.178 4.011 1.00 98.88 85 LEU A O 1
ATOM 621 N N . TRP A 1 86 ? -7.890 -2.504 2.771 1.00 98.88 86 TRP A N 1
ATOM 622 C CA . TRP A 1 86 ? -8.408 -3.798 3.217 1.00 98.88 86 TRP A CA 1
ATOM 623 C C . TRP A 1 86 ? -7.281 -4.636 3.824 1.00 98.88 86 TRP A C 1
ATOM 625 O O . TRP A 1 86 ? -6.326 -4.954 3.119 1.00 98.88 86 TRP A O 1
ATOM 635 N N . GLY A 1 87 ? -7.387 -4.981 5.111 1.00 98.62 87 GLY A N 1
ATOM 636 C CA . GLY A 1 87 ? -6.467 -5.917 5.774 1.00 98.62 87 GLY A CA 1
ATOM 637 C C . GLY A 1 87 ? -6.685 -7.349 5.286 1.00 98.62 87 GLY A C 1
ATOM 638 O O . GLY A 1 87 ? -5.768 -7.971 4.772 1.00 98.62 87 GLY A O 1
ATOM 639 N N . GLU A 1 88 ? -7.951 -7.767 5.264 1.00 98.62 88 GLU A N 1
ATOM 640 C CA . GLU A 1 88 ? -8.409 -9.115 4.921 1.00 98.62 88 GLU A CA 1
ATOM 641 C C . GLU A 1 88 ? -8.110 -10.159 6.010 1.00 98.62 88 GLU A C 1
ATOM 643 O O . GLU A 1 88 ? -8.771 -10.126 7.043 1.00 98.62 88 GLU A O 1
ATOM 648 N N . ASP A 1 89 ? -7.266 -11.164 5.778 1.00 98.38 89 ASP A N 1
ATOM 649 C CA . ASP A 1 89 ? -7.090 -12.291 6.701 1.00 98.38 89 ASP A CA 1
ATOM 650 C C . ASP A 1 89 ? -5.854 -12.111 7.597 1.00 98.38 89 ASP A C 1
ATOM 652 O O . ASP A 1 89 ? -4.751 -12.470 7.190 1.00 98.38 89 ASP A O 1
ATOM 656 N N . GLY A 1 90 ? -6.046 -11.788 8.877 1.00 98.38 90 GLY A N 1
ATOM 657 C CA . GLY A 1 90 ? -5.014 -11.850 9.911 1.00 98.38 90 GLY A CA 1
ATOM 658 C C . GLY A 1 90 ? -5.153 -10.760 10.965 1.00 98.38 90 GLY A C 1
ATOM 659 O O . GLY A 1 90 ? -6.254 -10.389 11.324 1.00 98.38 90 GLY A O 1
ATOM 660 N N . ASN A 1 91 ? -4.060 -10.360 11.620 1.00 98.62 91 ASN A N 1
ATOM 661 C CA . ASN A 1 91 ? -4.127 -9.270 12.603 1.00 98.62 91 ASN A CA 1
ATOM 662 C C . ASN A 1 91 ? -3.420 -8.057 12.026 1.00 98.62 91 ASN A C 1
ATOM 664 O O . ASN A 1 91 ? -2.202 -7.909 12.185 1.00 98.62 91 ASN A O 1
ATOM 668 N N . ASP A 1 92 ? -4.196 -7.197 11.391 1.00 98.81 92 ASP A N 1
ATOM 669 C CA . ASP A 1 92 ? -3.654 -6.151 10.546 1.00 98.81 92 ASP A CA 1
ATOM 670 C C . ASP A 1 92 ? -3.558 -4.822 11.275 1.00 98.81 92 ASP A C 1
ATOM 672 O O . ASP A 1 92 ? -4.183 -4.566 12.313 1.00 98.81 92 ASP A O 1
ATOM 676 N N . THR A 1 93 ? -2.719 -3.940 10.742 1.00 98.88 93 THR A N 1
ATOM 677 C CA . THR A 1 93 ? -2.693 -2.542 11.157 1.00 98.88 93 THR A CA 1
ATOM 678 C C . THR A 1 93 ? -2.832 -1.627 9.954 1.00 98.88 93 THR A C 1
ATOM 680 O O . THR A 1 93 ? -1.988 -1.617 9.062 1.00 98.88 93 THR A O 1
ATOM 683 N N . LEU A 1 94 ? -3.907 -0.844 9.952 1.00 98.88 94 LEU A N 1
ATOM 684 C CA . LEU A 1 94 ? -4.288 0.048 8.866 1.00 98.88 94 LEU A CA 1
ATOM 685 C C . LEU A 1 94 ? -4.252 1.500 9.351 1.00 98.88 94 LEU A C 1
ATOM 687 O O . LEU A 1 94 ? -4.879 1.845 10.361 1.00 98.88 94 LEU A O 1
ATOM 691 N N . TRP A 1 95 ? -3.571 2.359 8.597 1.00 98.88 95 TRP A N 1
ATOM 692 C CA . TRP A 1 95 ? -3.515 3.804 8.799 1.00 98.88 95 TRP A CA 1
ATOM 693 C C . TRP A 1 95 ? -4.021 4.527 7.546 1.00 98.88 95 TRP A C 1
ATOM 695 O O . TRP A 1 95 ? -3.395 4.413 6.499 1.00 98.88 95 TRP A O 1
ATOM 705 N N . GLY A 1 96 ? -5.125 5.273 7.649 1.00 98.75 96 GLY A N 1
ATOM 706 C CA . GLY A 1 96 ? -5.617 6.129 6.553 1.00 98.75 96 GLY A CA 1
ATOM 707 C C . GLY A 1 96 ? -4.754 7.379 6.368 1.00 98.75 96 GLY A C 1
ATOM 708 O O . GLY A 1 96 ? -4.350 7.714 5.268 1.00 98.75 96 GLY A O 1
ATOM 709 N N . GLU A 1 97 ? -4.333 7.966 7.489 1.00 98.81 97 GLU A N 1
ATOM 710 C CA . GLU A 1 97 ? -3.529 9.187 7.567 1.00 98.81 97 GLU A CA 1
AT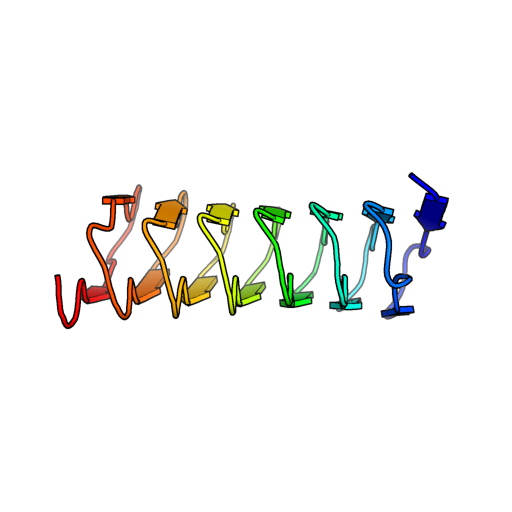OM 711 C C . GLU A 1 97 ? -4.296 10.472 7.210 1.00 98.81 97 GLU A C 1
ATOM 713 O O . GLU A 1 97 ? -4.940 11.033 8.100 1.00 98.81 97 GLU A O 1
ATOM 718 N N . ASN A 1 98 ? -4.159 11.045 6.014 1.00 98.75 98 ASN A N 1
ATOM 719 C CA . ASN A 1 98 ? -4.784 12.326 5.673 1.00 98.75 98 ASN A CA 1
ATOM 720 C C . ASN A 1 98 ? -5.839 12.174 4.579 1.00 98.75 98 ASN A C 1
ATOM 722 O O . ASN A 1 98 ? -5.486 12.190 3.408 1.00 98.75 98 ASN A O 1
ATOM 726 N N . GLY A 1 99 ? -7.118 12.301 4.918 1.00 98.75 99 GLY A N 1
ATOM 727 C CA . GLY A 1 99 ? -8.185 12.347 3.926 1.00 98.75 99 GLY A CA 1
ATOM 728 C C . GLY A 1 99 ? -9.504 11.850 4.473 1.00 98.75 99 GLY A C 1
ATOM 729 O O . GLY A 1 99 ? -9.779 11.983 5.652 1.00 98.75 99 GLY A O 1
ATOM 730 N N . ASN A 1 100 ? -10.414 11.411 3.612 1.00 98.88 100 ASN A N 1
ATOM 731 C CA . ASN A 1 100 ? -11.628 10.746 4.083 1.00 98.88 100 ASN A CA 1
ATOM 732 C C . ASN A 1 100 ? -11.516 9.281 3.699 1.00 98.88 100 ASN A C 1
ATOM 734 O O . ASN A 1 100 ? -11.873 8.914 2.577 1.00 98.88 100 ASN A O 1
ATOM 738 N N . ASP A 1 101 ? -11.034 8.476 4.635 1.00 98.88 101 ASP A N 1
ATOM 739 C CA . ASP A 1 101 ? -10.545 7.143 4.305 1.00 98.88 101 ASP A CA 1
ATOM 740 C C . ASP A 1 101 ? -11.577 6.058 4.607 1.00 98.88 101 ASP A C 1
ATOM 742 O O . ASP A 1 101 ? -12.484 6.214 5.436 1.00 98.88 101 ASP A O 1
ATOM 746 N N . GLN A 1 102 ? -11.443 4.932 3.914 1.00 98.88 102 GLN A N 1
ATOM 747 C CA . GLN A 1 102 ? -12.198 3.710 4.162 1.00 98.88 102 GLN A CA 1
ATOM 748 C C . GLN A 1 102 ? -11.237 2.607 4.581 1.00 98.88 102 GLN A C 1
ATOM 750 O O . GLN A 1 102 ? -10.411 2.169 3.789 1.00 98.88 102 GLN A O 1
ATOM 755 N N . LEU A 1 103 ? -11.349 2.153 5.826 1.00 98.81 103 LEU A N 1
ATOM 756 C CA . LEU A 1 103 ? -10.506 1.092 6.374 1.00 98.81 103 LEU A CA 1
ATOM 757 C C . LEU A 1 103 ? -11.383 -0.102 6.745 1.00 98.81 103 LEU A C 1
ATOM 759 O O . LEU A 1 103 ? -12.326 0.037 7.531 1.00 98.81 103 LEU A O 1
ATOM 763 N N . ILE A 1 104 ? -11.061 -1.267 6.197 1.00 98.75 104 ILE A N 1
ATOM 764 C CA . ILE A 1 104 ? -11.717 -2.540 6.476 1.00 98.75 104 ILE A CA 1
ATOM 765 C C . ILE A 1 104 ? -10.656 -3.486 7.047 1.00 98.75 104 ILE A C 1
ATOM 767 O O . ILE A 1 104 ? -9.698 -3.802 6.352 1.00 98.75 104 ILE A O 1
ATOM 771 N N . GLY A 1 105 ? -10.819 -3.905 8.304 1.00 98.38 105 GLY A N 1
ATOM 772 C CA . GLY A 1 105 ? -9.923 -4.850 8.980 1.00 98.38 105 GLY A CA 1
ATOM 773 C C . GLY A 1 105 ? -10.016 -6.225 8.335 1.00 98.38 105 GLY A C 1
ATOM 774 O O . GLY A 1 105 ? -9.132 -6.604 7.584 1.00 98.38 105 GLY A O 1
ATOM 775 N N . GLY A 1 106 ? -11.168 -6.877 8.487 1.00 98.12 106 GLY A N 1
ATOM 776 C CA . GLY A 1 106 ? -11.431 -8.187 7.904 1.00 98.12 106 GLY A CA 1
ATOM 777 C C . GLY A 1 106 ? -11.533 -9.241 9.000 1.00 98.12 106 GLY A C 1
ATOM 778 O O . GLY A 1 106 ? -12.248 -9.046 9.983 1.00 98.12 106 GLY A O 1
ATOM 779 N N . ASN A 1 107 ? -10.890 -10.386 8.803 1.00 97.81 107 ASN A N 1
ATOM 780 C CA . ASN A 1 107 ? -10.864 -11.471 9.769 1.00 97.81 107 ASN A CA 1
ATOM 781 C C . ASN A 1 107 ? -9.647 -11.345 10.687 1.00 97.81 107 ASN A C 1
ATOM 783 O O . ASN A 1 107 ? -8.538 -11.639 10.260 1.00 97.81 107 ASN A O 1
ATOM 787 N N . GLY A 1 108 ? -9.877 -11.138 11.981 1.00 97.50 108 GLY A N 1
ATOM 788 C CA . GLY A 1 108 ? -8.852 -11.199 13.019 1.00 97.50 108 GLY A CA 1
ATOM 789 C C . GLY A 1 108 ? -8.809 -9.947 13.887 1.00 97.50 108 GLY A C 1
ATOM 790 O O . GLY A 1 108 ? -9.751 -9.166 13.946 1.00 97.50 108 GLY A O 1
ATOM 791 N N . SER A 1 109 ? -7.779 -9.828 14.727 1.00 98.00 109 SER A N 1
ATOM 792 C CA . SER A 1 109 ? -7.707 -8.746 15.715 1.00 98.00 109 SER A CA 1
ATOM 793 C C . SER A 1 109 ? -6.971 -7.532 15.157 1.00 98.00 109 SER A C 1
ATOM 795 O O . SER A 1 109 ? -5.777 -7.356 15.412 1.00 98.00 109 SER A O 1
ATOM 797 N N . ASP A 1 110 ? -7.717 -6.671 14.473 1.00 98.50 110 ASP A N 1
ATOM 798 C CA . ASP A 1 110 ? -7.155 -5.551 13.716 1.00 98.50 110 ASP A CA 1
ATOM 799 C C . ASP A 1 110 ? -7.047 -4.240 14.499 1.00 98.50 110 ASP A C 1
ATOM 801 O O . ASP A 1 110 ? -7.777 -3.953 15.458 1.00 98.50 110 ASP A O 1
ATOM 805 N N . GLN A 1 111 ? -6.133 -3.390 14.041 1.00 98.56 111 GLN A N 1
ATOM 806 C CA . GLN A 1 111 ? -5.975 -2.011 14.486 1.00 98.56 111 GLN A CA 1
ATOM 807 C C . GLN A 1 111 ? -6.203 -1.053 13.319 1.00 98.56 111 GLN A C 1
ATOM 809 O O . GLN A 1 111 ? -5.413 -1.000 12.385 1.00 98.56 111 GLN A O 1
ATOM 814 N N . LEU A 1 112 ? -7.268 -0.255 13.397 1.00 98.69 112 LEU A N 1
ATOM 815 C CA . LEU A 1 112 ? -7.635 0.706 12.358 1.00 98.69 112 LEU A CA 1
ATOM 816 C C . LEU A 1 112 ? -7.500 2.132 12.898 1.00 98.69 112 LEU A C 1
ATOM 818 O O . LEU A 1 112 ? -8.101 2.481 13.920 1.00 98.69 112 LEU A O 1
ATOM 822 N N . ILE A 1 113 ? -6.730 2.968 12.207 1.00 98.81 113 ILE A N 1
ATOM 823 C CA . ILE A 1 113 ? -6.474 4.363 12.570 1.00 98.81 113 ILE A CA 1
ATOM 824 C C . ILE A 1 113 ? -6.783 5.238 11.351 1.00 98.81 113 ILE A C 1
ATOM 826 O O . ILE A 1 113 ? -5.980 5.321 10.433 1.00 98.81 113 ILE A O 1
ATOM 830 N N . GLY A 1 114 ? -7.941 5.906 11.354 1.00 98.56 114 GLY A N 1
ATOM 831 C CA . GLY A 1 114 ? -8.363 6.771 10.240 1.00 98.56 114 GLY A CA 1
ATOM 832 C C . GLY A 1 114 ? -7.410 7.945 10.021 1.00 98.56 114 GLY A C 1
ATOM 833 O O . GLY A 1 114 ? -6.830 8.078 8.961 1.00 98.56 114 GLY A O 1
ATOM 834 N N . GLY A 1 115 ? -7.118 8.704 11.080 1.00 98.69 115 GLY A N 1
ATOM 835 C CA . GLY A 1 115 ? -6.227 9.857 10.993 1.00 98.69 115 GLY A CA 1
ATOM 836 C C . GLY A 1 115 ? -7.017 11.160 10.954 1.00 98.69 115 GLY A C 1
ATOM 837 O O . GLY A 1 115 ? -7.795 11.435 11.873 1.00 98.69 115 GLY A O 1
ATOM 838 N N . SER A 1 116 ? -6.733 12.022 9.982 1.00 98.62 116 SER A N 1
ATOM 839 C CA . SER A 1 116 ? -7.383 13.321 9.831 1.00 98.62 116 SER A CA 1
ATOM 840 C C . SER A 1 116 ? -8.401 13.306 8.699 1.00 98.62 116 SER A C 1
ATOM 842 O O . SER A 1 116 ? -8.060 12.935 7.593 1.00 98.62 116 SER A O 1
ATOM 844 N N . GLY A 1 117 ? -9.600 13.833 8.967 1.00 98.44 117 GLY A N 1
ATOM 845 C CA . GLY A 1 117 ? -10.707 13.932 8.015 1.00 98.44 117 GLY A CA 1
ATOM 846 C C . GLY A 1 117 ? -11.919 13.133 8.488 1.00 98.44 117 GLY A C 1
ATOM 847 O O . GLY A 1 117 ? -12.127 13.019 9.699 1.00 98.44 117 GLY A O 1
ATOM 848 N N . ASN A 1 118 ? -12.799 12.724 7.570 1.00 98.75 118 ASN A N 1
ATOM 849 C CA . ASN A 1 118 ? -14.020 11.988 7.915 1.00 98.75 11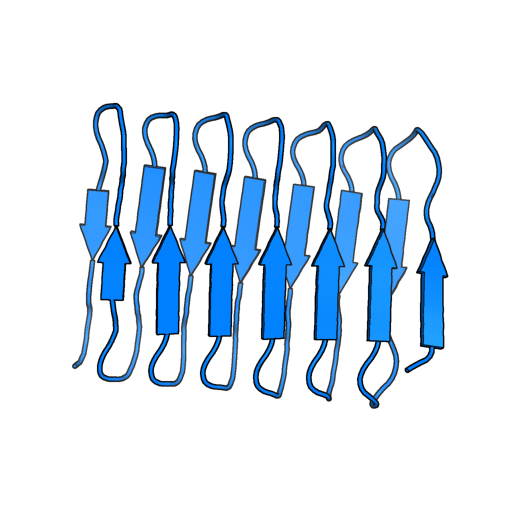8 ASN A CA 1
ATOM 850 C C . ASN A 1 118 ? -13.914 10.535 7.464 1.00 98.75 118 ASN A C 1
ATOM 852 O O . ASN A 1 118 ? -14.345 10.187 6.365 1.00 98.75 118 ASN A O 1
ATOM 856 N N . ASP A 1 119 ? -13.409 9.701 8.359 1.00 98.75 119 ASP A N 1
ATOM 857 C CA . ASP A 1 119 ? -13.076 8.319 8.034 1.00 98.75 119 ASP A CA 1
ATOM 858 C C . ASP A 1 119 ? -14.221 7.364 8.354 1.00 98.75 119 ASP A C 1
ATOM 860 O O . ASP A 1 119 ? -15.045 7.595 9.252 1.00 98.75 119 ASP A O 1
ATOM 864 N N . THR A 1 120 ? -14.251 6.252 7.631 1.00 98.75 120 THR A N 1
ATOM 865 C CA . THR A 1 120 ? -15.139 5.126 7.904 1.00 98.75 120 THR A CA 1
ATOM 866 C C . THR A 1 120 ? -14.313 3.877 8.165 1.00 98.75 120 THR A C 1
ATOM 868 O O . THR A 1 120 ? -13.537 3.447 7.319 1.00 98.75 120 THR A O 1
ATOM 871 N N . LEU A 1 121 ? -14.476 3.303 9.357 1.00 98.56 121 LEU A N 1
ATOM 872 C CA . LEU A 1 121 ? -13.701 2.158 9.829 1.00 98.56 121 LEU A CA 1
ATOM 873 C C . LEU A 1 121 ? -14.641 0.984 10.115 1.00 98.56 121 LEU A C 1
ATOM 875 O O . LEU A 1 121 ? -15.589 1.121 10.898 1.00 98.56 121 LEU A O 1
ATOM 879 N N . TRP A 1 122 ? -14.343 -0.172 9.532 1.00 98.25 122 TRP A N 1
ATOM 880 C CA . TRP A 1 122 ? -15.028 -1.437 9.776 1.00 98.25 122 TRP A CA 1
ATOM 881 C C . TRP A 1 122 ? -14.018 -2.478 10.250 1.00 98.25 122 TRP A C 1
ATOM 883 O O . TRP A 1 122 ? -13.201 -2.937 9.470 1.00 98.25 122 TRP A O 1
ATOM 893 N N . GLY A 1 123 ? -14.080 -2.867 11.523 1.00 92.62 123 GLY A N 1
ATOM 894 C CA . GLY A 1 123 ? -13.212 -3.934 12.042 1.00 92.62 123 GLY A CA 1
ATOM 895 C C . GLY A 1 123 ? -13.630 -5.349 11.627 1.00 92.62 123 GLY A C 1
ATOM 896 O O . GLY A 1 123 ? -12.852 -6.260 11.811 1.00 92.62 123 GLY A O 1
ATOM 897 N N . GLU A 1 124 ? -14.845 -5.526 11.094 1.00 92.81 124 GLU A N 1
ATOM 898 C CA . GLU A 1 124 ? -15.433 -6.833 10.746 1.00 92.81 124 GLU A CA 1
ATOM 899 C C . GLU A 1 124 ? -15.292 -7.914 11.844 1.00 92.81 124 GLU A C 1
ATOM 901 O O . GLU A 1 124 ? -15.634 -7.633 13.000 1.00 92.81 124 GLU A O 1
ATOM 906 N N . ASP A 1 125 ? -14.954 -9.155 11.487 1.00 81.69 125 ASP A N 1
ATOM 907 C CA . ASP A 1 125 ? -14.984 -10.310 12.387 1.00 81.69 125 ASP A CA 1
ATOM 908 C C . ASP A 1 125 ? -13.648 -10.424 13.150 1.00 81.69 125 ASP A C 1
ATOM 910 O O . ASP A 1 125 ? -12.680 -11.000 12.656 1.00 81.69 125 ASP A O 1
ATOM 914 N N . GLY A 1 126 ? -13.626 -9.937 14.400 1.00 57.38 126 GLY A N 1
ATOM 915 C CA . GLY A 1 126 ? -12.443 -9.907 15.278 1.00 57.38 126 GLY A CA 1
ATOM 916 C C . GLY A 1 126 ? -12.739 -9.961 16.772 1.00 57.38 126 GLY A C 1
ATOM 917 O O . GLY A 1 126 ? -13.630 -9.213 17.243 1.00 57.38 126 GLY A O 1
#

Radius of gyration: 13.15 Å; chains: 1; bounding box: 30×30×31 Å

Foldseek 3Di:
DAEEEADQEEEEEEADQEEYEYEHAHYAYEYAHAHYAYEYENHHYAYEYHDHHEAYEYHCAHEAYEYECAHYAYEEEQHAYAYEYEDAHDAYEYELAHYAYEEEQHADNYHYHDHDDNYDYHPPHD